Protein AF-A0A7S3HEE4-F1 (afdb_monomer)

Sequence (112 aa):
VDWASTVLFDRKSASVISIGFSGTQSLVVEQFDSTSLKLRWRYRLPLSVAWLLHTPRVSDGYLIFVGSEQPFVGTIFVVDLKTTELFEQDPPTVSGNHRPPRRRRLPRAMFV

Radius of gyration: 14.33 Å; Cα contacts (8 Å, |Δi|>4): 241; chains: 1; bounding box: 28×29×47 Å

pLDDT: mean 87.9, std 10.32, range [53.66, 97.38]

Mean predicted aligned error: 5.3 Å

Structure (mmCIF, N/CA/C/O backbone):
data_AF-A0A7S3HEE4-F1
#
_entry.id   AF-A0A7S3HEE4-F1
#
loop_
_atom_site.group_PDB
_atom_site.id
_atom_site.type_symbol
_atom_site.label_atom_id
_atom_site.label_alt_id
_atom_site.label_comp_id
_atom_site.label_asym_id
_atom_site.label_entity_id
_atom_site.label_seq_id
_atom_site.pdbx_PDB_ins_code
_atom_site.Cartn_x
_atom_site.Cartn_y
_atom_site.Cartn_z
_atom_site.occupancy
_atom_site.B_iso_or_equiv
_atom_site.auth_seq_id
_atom_site.auth_comp_id
_atom_site.auth_asym_id
_atom_site.auth_atom_id
_atom_site.pdbx_PDB_model_num
ATOM 1 N N . VAL A 1 1 ? 4.649 11.171 8.702 1.00 61.09 1 VAL A N 1
ATOM 2 C CA . VAL A 1 1 ? 4.510 11.915 7.430 1.00 61.09 1 VAL A CA 1
ATOM 3 C C . VAL A 1 1 ? 4.696 13.387 7.756 1.00 61.09 1 VAL A C 1
ATOM 5 O O . VAL A 1 1 ? 4.151 13.802 8.772 1.00 61.09 1 VAL A O 1
ATOM 8 N N . ASP A 1 2 ? 5.458 14.148 6.967 1.00 69.81 2 ASP A N 1
ATOM 9 C CA . ASP A 1 2 ? 5.680 15.574 7.276 1.00 69.81 2 ASP A CA 1
ATOM 10 C C . ASP A 1 2 ? 4.483 16.428 6.826 1.00 69.81 2 ASP A C 1
ATOM 12 O O . ASP A 1 2 ? 4.120 17.400 7.480 1.00 69.81 2 ASP A O 1
ATOM 16 N N . TRP A 1 3 ? 3.806 16.003 5.754 1.00 71.44 3 TRP A N 1
ATOM 17 C CA . TRP A 1 3 ? 2.520 16.530 5.298 1.00 71.44 3 TRP A CA 1
ATOM 18 C C . TRP A 1 3 ? 1.750 15.445 4.526 1.00 71.44 3 TRP A C 1
ATOM 20 O O . TRP A 1 3 ? 2.322 14.739 3.691 1.00 71.44 3 TRP A O 1
ATOM 30 N N . ALA A 1 4 ? 0.464 15.261 4.840 1.00 77.81 4 ALA A N 1
ATOM 31 C CA . ALA A 1 4 ? -0.383 14.282 4.158 1.00 77.81 4 ALA A CA 1
ATOM 32 C C . ALA A 1 4 ? -0.928 14.879 2.857 1.00 77.81 4 ALA A C 1
ATOM 34 O O . ALA A 1 4 ? -1.483 15.976 2.858 1.00 77.81 4 ALA A O 1
ATOM 35 N N . SER A 1 5 ? -0.787 14.148 1.755 1.00 86.69 5 SER A N 1
ATOM 36 C CA . SER A 1 5 ? -1.330 14.537 0.450 1.00 86.69 5 SER A CA 1
ATOM 37 C C . SER A 1 5 ? -2.719 13.946 0.222 1.00 86.69 5 SER A C 1
ATOM 39 O O . SER A 1 5 ? -3.554 14.563 -0.431 1.00 86.69 5 SER A O 1
ATOM 41 N N . THR A 1 6 ? -2.984 12.753 0.758 1.00 92.06 6 THR A N 1
ATOM 42 C CA . THR A 1 6 ? -4.309 12.132 0.716 1.00 92.06 6 THR A CA 1
ATOM 43 C C . THR A 1 6 ? -4.548 11.256 1.941 1.00 92.06 6 THR A C 1
ATOM 45 O O . THR A 1 6 ? -3.616 10.691 2.516 1.00 9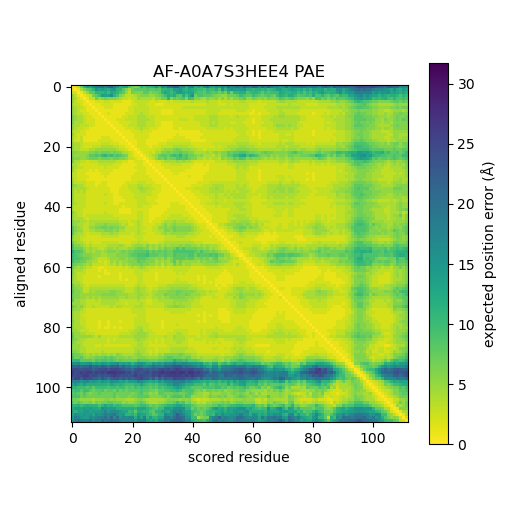2.06 6 THR A O 1
ATOM 48 N N . VAL A 1 7 ? -5.811 11.157 2.346 1.00 94.44 7 VAL A N 1
ATOM 49 C CA . VAL A 1 7 ? -6.269 10.313 3.449 1.00 94.44 7 VAL A CA 1
ATOM 50 C C . VAL A 1 7 ? -7.475 9.523 2.966 1.00 94.44 7 VAL A C 1
ATOM 52 O O . VAL A 1 7 ? -8.405 10.092 2.398 1.00 94.44 7 VAL A O 1
ATOM 55 N N . LEU A 1 8 ? -7.471 8.212 3.194 1.00 94.38 8 LEU A N 1
ATOM 56 C CA . LEU A 1 8 ? -8.571 7.328 2.818 1.00 94.38 8 LEU A CA 1
ATOM 57 C C . LEU A 1 8 ? -8.910 6.352 3.940 1.00 94.38 8 LEU A C 1
ATOM 59 O O . LEU A 1 8 ? -8.085 6.051 4.801 1.00 94.38 8 LEU A O 1
ATOM 63 N N . PHE A 1 9 ? -10.140 5.850 3.927 1.00 94.88 9 PHE A N 1
ATOM 64 C CA . PHE A 1 9 ? -10.581 4.803 4.839 1.00 94.88 9 PHE A CA 1
ATOM 65 C C . PHE A 1 9 ? 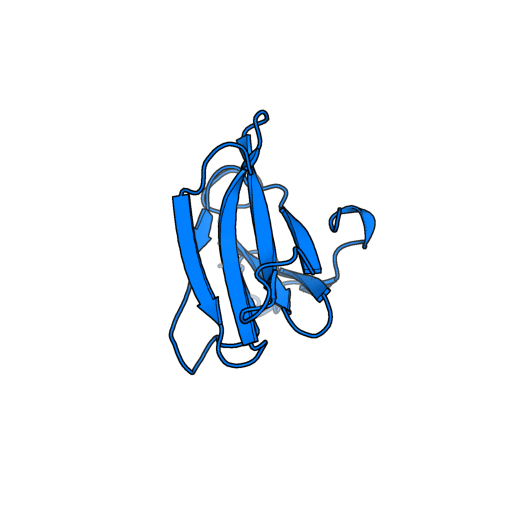-10.660 3.471 4.095 1.00 94.88 9 PHE A C 1
ATOM 67 O O . PHE A 1 9 ? -11.445 3.333 3.155 1.00 94.88 9 PHE A O 1
ATOM 74 N N . ASP A 1 10 ? -9.878 2.488 4.541 1.00 94.81 10 ASP A N 1
ATOM 75 C CA . ASP A 1 10 ? -9.928 1.124 4.026 1.00 94.81 10 ASP A CA 1
ATOM 76 C C . ASP A 1 10 ? -10.836 0.252 4.899 1.00 94.81 10 ASP A C 1
ATOM 78 O O . ASP A 1 10 ? -10.563 -0.007 6.077 1.00 94.81 10 ASP A O 1
ATOM 82 N N . ARG A 1 11 ? -11.934 -0.225 4.307 1.00 92.94 11 ARG A N 1
ATOM 83 C CA . ARG A 1 11 ? -12.942 -1.022 5.017 1.00 92.94 11 ARG A CA 1
ATOM 84 C C . ARG A 1 11 ? -12.448 -2.421 5.356 1.00 92.94 11 ARG A C 1
ATOM 86 O O . ARG A 1 11 ? -12.823 -2.964 6.391 1.00 92.94 11 ARG A O 1
ATOM 93 N N . LYS A 1 12 ? -11.633 -3.027 4.491 1.00 93.69 12 LYS A N 1
ATOM 94 C CA . LYS A 1 12 ? -11.255 -4.440 4.607 1.00 93.69 12 LYS A CA 1
ATOM 95 C C . LYS A 1 12 ? -10.156 -4.650 5.646 1.00 93.69 12 LYS A C 1
ATOM 97 O O . LYS A 1 12 ? -10.124 -5.719 6.258 1.00 93.69 12 LYS A O 1
ATOM 102 N N . SER A 1 13 ? -9.284 -3.665 5.861 1.00 93.56 13 SER A N 1
ATOM 103 C CA . SER A 1 13 ? -8.302 -3.636 6.951 1.00 93.56 13 SER A CA 1
ATOM 104 C C . SER A 1 13 ? -8.789 -2.869 8.190 1.00 93.56 13 SER A C 1
ATOM 106 O O . SER A 1 13 ? -8.081 -2.853 9.202 1.00 93.56 13 SER A O 1
ATOM 108 N N . ALA A 1 14 ? -9.975 -2.243 8.122 1.00 95.25 14 ALA A N 1
ATOM 109 C CA . ALA A 1 14 ? -10.516 -1.341 9.143 1.00 95.25 14 ALA A CA 1
ATOM 110 C C . ALA A 1 14 ? -9.452 -0.320 9.577 1.00 95.25 14 ALA A C 1
ATOM 112 O O . ALA A 1 14 ? -8.979 -0.308 10.717 1.00 95.25 14 ALA A O 1
ATOM 113 N N . SER A 1 15 ? -8.954 0.446 8.606 1.00 96.19 15 SER A N 1
ATOM 114 C CA . SER A 1 15 ? -7.833 1.360 8.817 1.00 96.19 15 SER A CA 1
ATOM 115 C C . SER A 1 15 ? -8.077 2.716 8.178 1.00 96.19 15 SER A C 1
ATOM 117 O O . SER A 1 15 ? -8.640 2.810 7.090 1.00 96.19 15 SER A O 1
ATOM 119 N N . VAL A 1 16 ? -7.599 3.763 8.843 1.00 97.06 16 VAL A N 1
ATOM 120 C CA . VAL A 1 16 ? -7.396 5.069 8.211 1.00 97.06 16 VAL A CA 1
ATOM 121 C C . VAL A 1 16 ? -5.988 5.072 7.637 1.00 97.06 16 VAL A C 1
ATOM 123 O O . VAL A 1 16 ? -5.029 4.753 8.337 1.00 97.06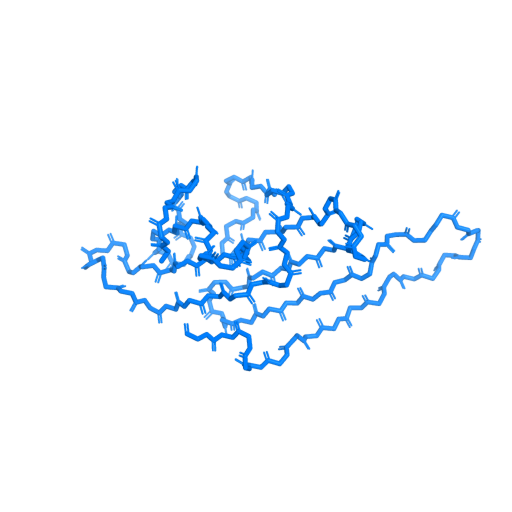 16 VAL A O 1
ATOM 126 N N . ILE A 1 17 ? -5.865 5.391 6.358 1.00 96.31 17 ILE A N 1
ATOM 127 C CA . ILE A 1 17 ? -4.601 5.422 5.635 1.00 96.31 17 ILE A CA 1
ATOM 128 C C . ILE A 1 17 ? -4.267 6.876 5.335 1.00 96.31 17 ILE A C 1
ATOM 130 O O . ILE A 1 17 ? -5.050 7.564 4.686 1.00 96.31 17 ILE A O 1
ATOM 134 N N . SER A 1 18 ? -3.101 7.323 5.784 1.00 96.06 18 SER A N 1
ATOM 135 C CA . SER A 1 18 ? -2.504 8.592 5.377 1.00 96.06 18 SER A CA 1
ATOM 136 C C . SER A 1 18 ? -1.397 8.314 4.373 1.00 96.06 18 SER A C 1
ATOM 138 O O . SER A 1 18 ? -0.561 7.439 4.596 1.00 96.06 18 SER A O 1
ATOM 140 N N . ILE A 1 19 ? -1.392 9.044 3.266 1.00 94.56 19 ILE A N 1
ATOM 141 C CA . ILE A 1 19 ? -0.350 8.970 2.248 1.00 94.56 19 ILE A CA 1
ATOM 142 C C . ILE A 1 19 ? 0.212 10.372 2.083 1.00 94.56 19 ILE A C 1
ATOM 144 O O . ILE A 1 19 ? -0.523 11.339 1.878 1.00 94.56 19 ILE A O 1
ATOM 148 N N . GLY A 1 20 ? 1.527 10.478 2.155 1.00 93.44 20 GLY A N 1
ATOM 149 C CA . GLY A 1 20 ? 2.228 11.729 1.933 1.00 93.44 20 GLY A CA 1
ATOM 150 C C . GLY A 1 20 ? 3.693 11.474 1.653 1.00 93.44 20 GLY A C 1
ATOM 151 O O . GLY A 1 20 ? 4.078 10.380 1.239 1.00 93.44 20 GLY A O 1
ATOM 152 N N . PHE A 1 21 ? 4.510 12.483 1.916 1.00 89.62 21 PHE A N 1
ATOM 153 C CA . PHE A 1 21 ? 5.937 12.432 1.636 1.00 89.62 21 PHE A CA 1
ATOM 154 C C . PHE A 1 21 ? 6.751 12.649 2.912 1.00 89.62 21 PHE A C 1
ATOM 156 O O . PHE A 1 21 ? 6.320 13.322 3.855 1.00 89.62 21 PHE A O 1
ATOM 163 N N . SER A 1 22 ? 7.923 12.026 2.961 1.00 87.56 22 SER A N 1
ATOM 164 C CA . SER A 1 22 ? 8.962 12.350 3.936 1.00 87.56 22 SER A CA 1
ATOM 165 C C . SER A 1 22 ? 9.705 13.627 3.533 1.00 87.56 22 SER A C 1
ATOM 167 O O . SER A 1 22 ? 9.632 14.063 2.383 1.00 87.56 22 SER A O 1
ATOM 169 N N . GLY A 1 23 ? 10.495 14.187 4.448 1.00 82.25 23 GLY A N 1
ATOM 170 C CA . GLY A 1 23 ? 11.365 15.333 4.173 1.00 82.25 23 GLY A CA 1
ATOM 171 C C . GLY A 1 23 ? 12.423 15.079 3.096 1.00 82.25 23 GLY A C 1
ATOM 172 O O . GLY A 1 23 ? 12.915 16.024 2.490 1.00 82.25 23 GLY A O 1
ATOM 173 N N . THR A 1 24 ? 12.730 13.813 2.793 1.00 82.94 24 THR A N 1
ATOM 174 C CA . THR A 1 24 ? 13.582 13.412 1.660 1.00 82.94 24 THR A CA 1
ATOM 175 C C . THR A 1 24 ? 12.767 13.059 0.410 1.00 82.94 24 THR A C 1
ATOM 177 O O . THR A 1 24 ? 13.249 12.319 -0.441 1.00 82.94 24 THR A O 1
ATOM 180 N N . GLN A 1 25 ? 11.517 13.524 0.326 1.00 84.44 25 GLN A N 1
ATOM 181 C CA . GLN A 1 25 ? 10.593 13.338 -0.800 1.00 84.44 25 GLN A CA 1
ATOM 182 C C . GLN A 1 25 ? 10.267 11.881 -1.158 1.00 84.44 25 GLN A C 1
ATOM 184 O O . GLN A 1 25 ? 9.785 11.611 -2.250 1.00 84.44 25 GLN A O 1
ATOM 189 N N . SER A 1 26 ? 10.462 10.929 -0.245 1.00 88.50 26 SER A N 1
ATOM 190 C CA . SER A 1 26 ? 9.982 9.559 -0.456 1.00 88.50 26 SER A CA 1
ATOM 191 C C . SER A 1 26 ? 8.527 9.416 -0.026 1.00 88.50 26 SER A C 1
ATOM 193 O O . SER A 1 26 ? 8.114 9.983 0.987 1.00 88.50 26 SER A O 1
ATOM 195 N N . LEU A 1 27 ? 7.749 8.645 -0.780 1.00 91.44 27 LEU A N 1
ATOM 196 C CA . LEU A 1 27 ? 6.351 8.371 -0.497 1.00 91.44 27 LEU A CA 1
ATOM 197 C C . LEU A 1 27 ? 6.249 7.491 0.749 1.00 91.44 27 LEU A C 1
ATOM 199 O O . LEU A 1 27 ? 6.842 6.411 0.845 1.00 91.44 27 LEU A O 1
ATOM 203 N N . VAL A 1 28 ? 5.481 7.976 1.718 1.00 92.88 28 VAL A N 1
ATOM 204 C CA . VAL A 1 28 ? 5.239 7.315 2.993 1.00 92.88 28 VAL A CA 1
ATOM 205 C C . VAL A 1 28 ? 3.749 7.079 3.145 1.00 92.88 28 VAL A C 1
ATOM 207 O O . VAL A 1 28 ? 2.940 7.997 3.019 1.00 92.88 28 VAL A O 1
ATOM 210 N N . VAL A 1 29 ? 3.403 5.839 3.466 1.00 94.12 29 VAL A N 1
ATOM 211 C CA . VAL A 1 29 ? 2.048 5.440 3.832 1.00 94.12 29 VAL A CA 1
ATOM 212 C C . VAL A 1 29 ? 2.032 5.121 5.316 1.00 94.12 29 VAL A C 1
ATOM 214 O O . VAL A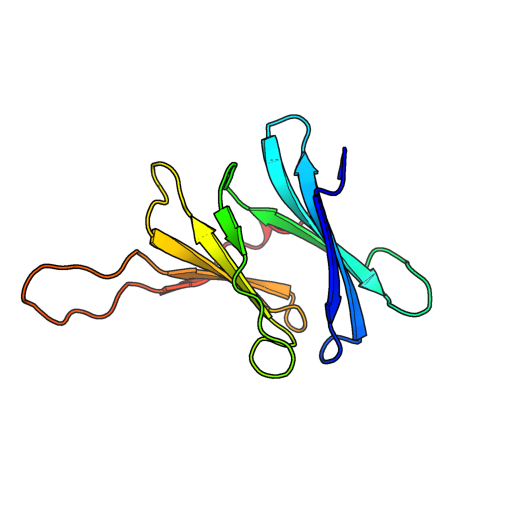 1 29 ? 2.838 4.325 5.788 1.00 94.12 29 VAL A O 1
ATOM 217 N N . GLU A 1 30 ? 1.102 5.707 6.054 1.00 95.25 30 GLU A N 1
ATOM 218 C CA . GLU A 1 30 ? 0.851 5.402 7.458 1.00 95.25 30 GLU A CA 1
ATOM 219 C C . GLU A 1 30 ? -0.540 4.789 7.598 1.00 95.25 30 GLU A C 1
ATOM 221 O O . GLU A 1 30 ? -1.539 5.355 7.156 1.00 95.25 30 GLU A O 1
ATOM 226 N N . GLN A 1 31 ? -0.594 3.609 8.204 1.00 95.88 31 GLN A N 1
ATOM 227 C CA . GLN A 1 31 ? -1.816 2.873 8.475 1.00 95.88 31 GLN A CA 1
ATOM 228 C C . GLN A 1 31 ? -2.159 3.005 9.952 1.00 95.88 31 GLN A C 1
ATOM 230 O O . GLN A 1 31 ? -1.410 2.549 10.818 1.00 95.88 31 GLN A O 1
ATOM 235 N N . PHE A 1 32 ? -3.324 3.568 10.232 1.00 97.25 32 PHE A N 1
ATOM 236 C CA . PHE A 1 32 ? -3.849 3.760 11.572 1.00 97.25 32 PHE A CA 1
ATOM 237 C C . PHE A 1 32 ? -5.036 2.835 11.818 1.00 97.25 32 PHE A C 1
ATOM 239 O O . PHE A 1 32 ? -5.837 2.564 10.923 1.00 97.25 32 PHE A O 1
ATOM 246 N N . ASP A 1 33 ? -5.162 2.362 13.051 1.00 96.75 33 ASP A N 1
ATOM 247 C CA . ASP A 1 33 ? -6.383 1.731 13.536 1.00 96.75 33 ASP A CA 1
ATOM 248 C C . ASP A 1 33 ? -7.562 2.708 13.412 1.00 96.75 33 ASP A C 1
ATOM 250 O O . ASP A 1 33 ? -7.468 3.843 13.871 1.00 96.75 33 ASP A O 1
ATOM 254 N N . SER A 1 34 ? -8.671 2.302 12.791 1.00 96.88 34 SER A N 1
ATOM 255 C CA . SER A 1 34 ? -9.759 3.241 12.487 1.00 96.88 34 SER A CA 1
ATOM 256 C C . SER A 1 34 ? -10.530 3.751 13.704 1.00 96.88 34 SER A C 1
ATOM 258 O O . SER A 1 34 ? -11.247 4.739 13.584 1.00 96.88 34 SER A O 1
ATOM 260 N N . THR A 1 35 ? -10.417 3.079 14.850 1.00 97.00 35 THR A N 1
ATOM 261 C CA . THR A 1 35 ? -11.169 3.418 16.066 1.00 97.00 35 THR A CA 1
ATOM 262 C C . THR A 1 35 ? -10.315 4.229 17.034 1.00 97.00 35 THR A C 1
ATOM 264 O O . THR A 1 35 ? -10.750 5.248 17.558 1.00 97.00 35 THR A O 1
ATOM 267 N N . SER A 1 36 ? -9.086 3.780 17.276 1.00 97.12 36 SER A N 1
ATOM 268 C CA . SER A 1 36 ? -8.145 4.392 18.219 1.00 97.12 36 SER A CA 1
ATOM 269 C C . SER A 1 36 ? -7.190 5.393 17.575 1.00 97.12 36 SER A C 1
ATOM 271 O O . SER A 1 36 ? -6.488 6.095 18.298 1.00 97.12 36 SER A O 1
ATOM 273 N N . LEU A 1 37 ? -7.117 5.426 16.239 1.00 96.25 37 LEU A N 1
ATOM 274 C CA . LEU A 1 37 ? -6.170 6.228 15.455 1.00 96.25 37 LEU A CA 1
ATOM 275 C C . LEU A 1 37 ? -4.700 5.995 15.836 1.00 96.25 37 LEU A C 1
ATOM 277 O O . LEU A 1 37 ? -3.829 6.800 15.512 1.00 96.25 37 LEU A O 1
ATOM 281 N N . LYS A 1 38 ? -4.391 4.875 16.501 1.00 97.38 38 LYS A N 1
ATOM 282 C CA . LYS A 1 38 ? -3.012 4.474 16.779 1.00 97.38 38 LYS A CA 1
ATOM 283 C C . LYS A 1 38 ? -2.357 3.971 15.500 1.00 97.38 38 LYS A C 1
ATOM 285 O O . LYS A 1 38 ? -2.958 3.198 14.751 1.00 97.38 38 LYS A O 1
ATOM 290 N N . LEU A 1 39 ? -1.113 4.389 15.274 1.00 95.56 39 LEU A N 1
ATOM 291 C CA . LEU A 1 39 ? -0.304 3.903 14.161 1.00 95.56 39 LEU A CA 1
ATOM 292 C C . LEU A 1 39 ? -0.101 2.390 14.308 1.00 95.56 39 LEU A C 1
ATOM 294 O O . LEU A 1 39 ? 0.376 1.925 15.341 1.00 95.56 39 LEU A O 1
ATOM 298 N N . ARG A 1 40 ? -0.471 1.635 13.274 1.00 94.00 40 ARG A N 1
ATOM 299 C CA . ARG A 1 40 ? -0.231 0.192 13.172 1.00 94.00 40 ARG A CA 1
ATOM 300 C C . ARG A 1 40 ? 1.043 -0.085 12.388 1.00 94.00 40 ARG A C 1
ATOM 302 O O . ARG A 1 40 ? 1.887 -0.841 12.850 1.00 94.00 40 ARG A O 1
ATOM 309 N N . TRP A 1 41 ? 1.159 0.532 11.213 1.00 93.31 41 TRP A N 1
ATOM 310 C CA . TRP A 1 41 ? 2.260 0.308 10.281 1.00 93.31 41 TRP A CA 1
ATOM 311 C C . TRP A 1 41 ? 2.600 1.568 9.512 1.00 93.31 41 TRP A C 1
ATOM 313 O O . TRP A 1 41 ? 1.735 2.407 9.249 1.00 93.31 41 TRP A O 1
ATOM 323 N N . ARG A 1 42 ? 3.859 1.659 9.097 1.00 92.81 42 ARG A N 1
ATOM 324 C CA . ARG A 1 42 ? 4.317 2.665 8.156 1.00 92.81 42 ARG A CA 1
ATOM 325 C C . ARG A 1 42 ? 5.152 1.997 7.062 1.00 92.81 42 ARG A C 1
ATOM 327 O O . ARG A 1 42 ? 6.026 1.170 7.314 1.00 92.81 42 ARG A O 1
ATOM 334 N N . TYR A 1 43 ? 4.838 2.360 5.826 1.00 91.50 43 TYR A N 1
ATOM 335 C CA . TYR A 1 43 ? 5.435 1.836 4.606 1.00 91.50 43 TYR A CA 1
ATOM 336 C C . TYR A 1 43 ? 6.212 2.963 3.938 1.00 91.50 43 TYR A C 1
ATOM 338 O O . TYR A 1 43 ? 5.664 4.045 3.722 1.00 91.50 43 TYR A O 1
ATOM 346 N N . ARG A 1 44 ? 7.480 2.722 3.606 1.00 90.19 44 ARG A N 1
ATOM 347 C CA . ARG A 1 44 ? 8.304 3.663 2.844 1.00 90.19 44 ARG A CA 1
ATOM 348 C C . ARG A 1 44 ? 8.535 3.084 1.462 1.00 90.19 44 ARG A C 1
ATOM 350 O O . ARG A 1 44 ? 9.144 2.026 1.331 1.00 90.19 44 ARG A O 1
ATOM 357 N N . LEU A 1 45 ? 8.035 3.768 0.441 1.00 89.62 45 LEU A N 1
ATOM 358 C CA . LEU A 1 45 ? 8.223 3.359 -0.942 1.00 89.62 45 LEU A CA 1
ATOM 359 C C . LEU A 1 45 ? 9.400 4.134 -1.550 1.00 89.62 45 LEU A C 1
ATOM 361 O O . LEU A 1 45 ? 9.591 5.308 -1.222 1.00 89.62 45 LEU A O 1
ATOM 365 N N . PRO A 1 46 ? 10.178 3.522 -2.460 1.00 88.00 46 PRO A N 1
ATOM 366 C CA . PRO A 1 46 ? 11.266 4.194 -3.171 1.00 88.00 46 PRO A CA 1
ATOM 367 C C . PRO A 1 46 ? 10.730 5.090 -4.307 1.00 88.00 46 PRO A C 1
ATOM 369 O O . PRO A 1 46 ? 11.296 5.124 -5.390 1.00 88.00 46 PRO A O 1
ATOM 372 N N . LEU A 1 47 ? 9.604 5.768 -4.086 1.00 88.88 47 LEU A N 1
ATOM 373 C CA . LEU A 1 47 ? 8.904 6.599 -5.066 1.00 88.88 47 LEU A CA 1
ATOM 374 C C . LEU A 1 47 ? 8.854 8.029 -4.545 1.00 88.88 47 LEU A C 1
ATOM 376 O O . LEU A 1 47 ? 8.545 8.216 -3.372 1.00 88.88 47 LEU A O 1
ATOM 380 N N . SER A 1 48 ? 9.091 9.021 -5.396 1.00 88.75 48 SER A N 1
ATOM 381 C CA . SER A 1 48 ? 8.807 10.429 -5.096 1.00 88.75 48 SER A CA 1
ATOM 382 C C . SER A 1 48 ? 7.610 10.965 -5.882 1.00 88.75 48 SER A C 1
ATOM 384 O O . SER A 1 48 ? 6.951 11.902 -5.439 1.00 88.75 48 SER A O 1
ATOM 386 N N . VAL A 1 49 ? 7.235 10.303 -6.983 1.00 88.88 49 VAL A N 1
ATOM 387 C CA . VAL A 1 49 ? 5.993 10.571 -7.721 1.00 88.88 49 VAL A CA 1
ATOM 388 C C . VAL A 1 49 ? 5.336 9.261 -8.165 1.00 88.88 49 VAL A C 1
ATOM 390 O O . VAL A 1 49 ? 5.987 8.367 -8.713 1.00 88.88 49 VAL A O 1
ATOM 393 N N . ALA A 1 50 ? 4.029 9.135 -7.924 1.00 92.88 50 ALA A N 1
ATOM 394 C CA . ALA A 1 50 ? 3.255 7.966 -8.323 1.00 92.88 50 ALA A CA 1
ATOM 395 C C . ALA A 1 50 ? 1.770 8.288 -8.513 1.00 92.88 50 ALA A C 1
ATOM 397 O O . ALA A 1 50 ? 1.217 9.181 -7.870 1.00 92.88 50 ALA A O 1
ATOM 398 N N . TRP A 1 51 ? 1.107 7.479 -9.334 1.00 94.25 51 TRP A N 1
ATOM 399 C CA . TRP A 1 51 ? -0.349 7.414 -9.390 1.00 94.25 51 TRP A CA 1
ATOM 400 C C . TRP A 1 51 ? -0.856 6.396 -8.373 1.00 94.25 51 TRP A C 1
ATOM 402 O O . TRP A 1 51 ? -0.454 5.234 -8.412 1.00 94.25 51 TRP A O 1
ATOM 412 N N . LEU A 1 52 ? -1.759 6.811 -7.484 1.00 94.69 52 LEU A N 1
ATOM 413 C CA . LEU A 1 52 ? -2.503 5.890 -6.626 1.00 94.69 52 LEU A CA 1
ATOM 414 C C . LEU A 1 52 ? -3.740 5.389 -7.376 1.00 94.69 52 LEU A C 1
ATOM 416 O O . LEU A 1 52 ? -4.643 6.166 -7.685 1.00 94.69 52 LEU A O 1
ATOM 420 N N . LEU A 1 53 ? -3.804 4.085 -7.625 1.00 93.50 53 LEU A N 1
ATOM 421 C CA . LEU A 1 53 ? -4.989 3.428 -8.160 1.00 93.50 53 LEU A CA 1
ATOM 422 C C . LEU A 1 53 ? -5.834 2.919 -6.996 1.00 93.50 53 LEU A C 1
ATOM 424 O O . LEU A 1 53 ? -5.497 1.931 -6.344 1.00 93.50 53 LEU A O 1
ATOM 428 N N . HIS A 1 54 ? -6.938 3.610 -6.732 1.00 90.38 54 HIS A N 1
ATOM 429 C CA . HIS A 1 54 ? -7.869 3.252 -5.671 1.00 90.38 54 HIS A CA 1
ATOM 430 C C . HIS A 1 54 ? -9.290 3.160 -6.224 1.00 90.38 54 HIS A C 1
ATOM 432 O O . HIS A 1 54 ? -9.799 4.092 -6.844 1.00 90.38 54 HIS A O 1
ATOM 438 N N . THR A 1 55 ? -9.943 2.023 -6.004 1.00 87.56 55 THR A N 1
ATOM 439 C CA . THR A 1 55 ? -11.348 1.810 -6.357 1.00 87.56 55 THR A CA 1
ATOM 440 C C . THR A 1 55 ? -12.035 1.117 -5.186 1.00 87.56 55 THR A C 1
ATOM 442 O O . THR A 1 55 ? -11.778 -0.071 -4.956 1.00 87.56 55 THR A O 1
ATOM 445 N N . PRO A 1 56 ? -12.910 1.826 -4.446 1.00 81.00 56 PRO A N 1
ATOM 446 C CA . PRO A 1 56 ? -13.597 1.261 -3.292 1.00 81.00 56 PRO A CA 1
ATOM 447 C C . PRO A 1 56 ? -14.261 -0.078 -3.624 1.00 81.00 56 PRO A C 1
ATOM 449 O O . PRO A 1 56 ? -14.850 -0.233 -4.695 1.00 81.00 56 PRO A O 1
ATOM 452 N N . ARG A 1 57 ? -14.198 -1.036 -2.693 1.00 82.25 57 ARG A N 1
ATOM 453 C CA . ARG A 1 57 ? -14.683 -2.431 -2.814 1.00 82.25 57 ARG A CA 1
ATOM 454 C C . ARG A 1 57 ? -13.852 -3.351 -3.711 1.00 82.25 57 ARG A C 1
ATOM 456 O O . ARG A 1 57 ? -13.882 -4.557 -3.486 1.00 82.25 57 ARG A O 1
ATOM 463 N N . VAL A 1 58 ? -13.134 -2.824 -4.704 1.00 86.81 58 VAL A N 1
ATOM 464 C CA . VAL A 1 58 ? -12.298 -3.631 -5.612 1.00 86.81 58 VAL A CA 1
ATOM 465 C C . VAL A 1 58 ? -10.880 -3.745 -5.068 1.00 86.81 58 VAL A C 1
ATOM 467 O O . VAL A 1 58 ? -10.346 -4.846 -4.963 1.00 86.81 58 VAL A O 1
ATOM 470 N N . SER A 1 59 ? -10.287 -2.614 -4.687 1.00 88.50 59 SER A N 1
ATOM 471 C CA . SER A 1 59 ? -8.925 -2.559 -4.156 1.00 88.50 59 SER A CA 1
ATOM 472 C C . SER A 1 59 ? -8.868 -2.580 -2.628 1.00 88.50 59 SER A C 1
ATOM 474 O O . SER A 1 59 ? -7.776 -2.468 -2.091 1.00 88.50 59 SER A O 1
ATOM 476 N N . ASP A 1 60 ? -9.993 -2.704 -1.909 1.00 90.50 60 ASP A N 1
ATOM 477 C CA . ASP A 1 60 ? -9.970 -2.692 -0.440 1.00 90.50 60 ASP A CA 1
ATOM 478 C C . ASP A 1 60 ? -9.023 -3.781 0.108 1.00 90.50 60 ASP A C 1
ATOM 480 O O . ASP A 1 60 ? -9.000 -4.933 -0.351 1.00 90.50 60 ASP A O 1
ATOM 484 N N . GLY A 1 61 ? -8.256 -3.415 1.131 1.00 93.94 61 GLY A N 1
ATOM 485 C CA . GLY A 1 61 ? -7.157 -4.182 1.710 1.00 93.94 61 GLY A CA 1
ATOM 486 C C . GLY A 1 61 ? -5.834 -4.047 0.961 1.00 93.94 61 GLY A C 1
ATOM 487 O O . GLY A 1 61 ? -4.838 -4.583 1.440 1.00 93.94 61 GLY A O 1
ATOM 488 N N . TYR A 1 62 ? -5.808 -3.333 -0.165 1.00 95.31 62 TYR A N 1
ATOM 489 C CA . TYR A 1 62 ? -4.614 -3.103 -0.966 1.00 95.31 62 TYR A CA 1
ATOM 490 C C . TYR A 1 62 ? -4.450 -1.625 -1.326 1.00 95.31 62 TYR A C 1
ATOM 492 O O . TYR A 1 62 ? -5.414 -0.917 -1.616 1.00 95.31 62 TYR A O 1
ATOM 500 N N . LEU A 1 63 ? -3.203 -1.166 -1.387 1.00 95.19 63 LEU A N 1
ATOM 501 C CA . LEU A 1 63 ? -2.847 0.092 -2.046 1.00 95.19 63 LEU A CA 1
ATOM 502 C C . LEU A 1 63 ? -2.009 -0.229 -3.270 1.00 95.19 63 LEU A C 1
ATOM 504 O O . LEU A 1 63 ? -1.038 -0.973 -3.158 1.00 95.19 63 LEU A O 1
ATOM 508 N N . ILE A 1 64 ? -2.380 0.326 -4.421 1.00 95.56 64 ILE A N 1
ATOM 509 C CA . ILE A 1 64 ? -1.719 0.062 -5.698 1.00 95.56 64 ILE A CA 1
ATOM 510 C C . ILE A 1 64 ? -1.150 1.380 -6.212 1.00 95.56 64 ILE A C 1
ATOM 512 O O . ILE A 1 64 ? -1.898 2.295 -6.548 1.00 95.56 64 ILE A O 1
ATOM 516 N N . PHE A 1 65 ? 0.172 1.472 -6.283 1.00 95.19 65 PHE A N 1
ATOM 517 C CA . PHE A 1 65 ? 0.890 2.628 -6.804 1.00 95.19 65 PHE A CA 1
ATOM 518 C C . PHE A 1 65 ? 1.523 2.285 -8.148 1.00 95.19 65 PHE A C 1
ATOM 520 O O . PHE A 1 65 ? 2.121 1.221 -8.294 1.00 95.19 65 PHE A O 1
ATOM 527 N N . VAL A 1 66 ? 1.432 3.197 -9.111 1.00 95.56 66 VAL A N 1
ATOM 528 C CA . VAL A 1 66 ? 2.152 3.109 -10.387 1.00 95.56 66 VAL A CA 1
ATOM 529 C C . VAL A 1 66 ? 3.189 4.218 -10.427 1.00 95.56 66 VAL A C 1
ATOM 531 O O . VAL A 1 66 ? 2.833 5.396 -10.350 1.00 95.56 66 VAL A O 1
ATOM 534 N N . GLY A 1 67 ? 4.464 3.850 -10.537 1.00 94.06 67 GLY A N 1
ATOM 535 C CA . GLY A 1 67 ? 5.552 4.818 -10.625 1.00 94.06 67 GLY A CA 1
ATOM 536 C C . GLY A 1 67 ? 5.447 5.6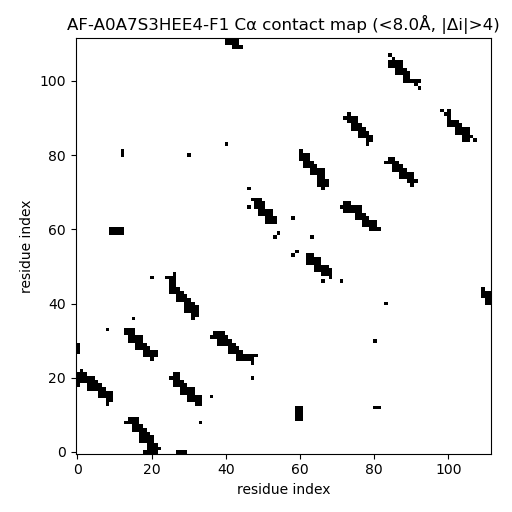62 -11.896 1.00 94.06 67 GLY A C 1
ATOM 537 O O . GLY A 1 67 ? 5.148 5.154 -12.980 1.00 94.06 67 GLY A O 1
ATOM 538 N N . SER A 1 68 ? 5.676 6.967 -11.759 1.00 93.00 68 SER A N 1
ATOM 539 C CA . SER A 1 68 ? 5.566 7.942 -12.855 1.00 93.00 68 SER A CA 1
ATOM 540 C C . SER A 1 68 ? 6.886 8.644 -13.177 1.00 93.00 68 SER A C 1
ATOM 542 O O . SER A 1 68 ? 6.900 9.614 -13.927 1.00 93.00 68 SER A O 1
ATOM 544 N N . GLU A 1 69 ? 7.994 8.160 -12.621 1.00 92.19 69 GLU A N 1
ATOM 545 C CA . GLU A 1 69 ? 9.332 8.722 -12.798 1.00 92.19 69 GLU A CA 1
ATOM 546 C C . GLU A 1 69 ? 10.390 7.624 -12.922 1.00 92.19 69 GLU A C 1
ATOM 548 O O . GLU A 1 69 ? 10.167 6.486 -12.506 1.00 92.19 69 GLU A O 1
ATOM 553 N N . GLN A 1 70 ? 11.548 7.946 -13.503 1.00 90.62 70 GLN A N 1
ATOM 554 C CA . GLN A 1 70 ? 12.658 6.994 -13.591 1.00 90.62 70 GLN A CA 1
ATOM 555 C C . GLN A 1 70 ? 13.247 6.714 -12.195 1.00 90.62 70 GLN A C 1
ATOM 557 O O . GLN A 1 70 ? 13.364 7.643 -11.401 1.00 90.62 70 GLN A O 1
ATOM 562 N N . PRO A 1 71 ? 13.656 5.467 -11.886 1.00 90.81 71 PRO A N 1
ATOM 563 C CA . PRO A 1 71 ? 13.679 4.281 -12.753 1.00 90.81 71 PRO A CA 1
ATOM 564 C C . PRO A 1 71 ? 12.373 3.457 -12.742 1.00 90.81 71 PRO A C 1
ATOM 566 O O . PRO A 1 71 ? 12.344 2.358 -13.287 1.00 90.81 71 PRO A O 1
ATOM 569 N N . PHE A 1 72 ? 11.299 3.956 -12.127 1.00 92.19 72 PHE A N 1
ATOM 570 C CA . PHE A 1 72 ? 10.080 3.202 -11.814 1.00 92.19 72 PHE A CA 1
ATOM 571 C C . PHE A 1 72 ? 8.892 3.483 -12.743 1.00 92.19 72 PHE A C 1
ATOM 573 O O . PHE A 1 72 ? 7.756 3.169 -12.388 1.00 92.19 72 PHE A O 1
ATOM 580 N N . VAL A 1 73 ? 9.111 4.073 -13.922 1.00 92.88 73 VAL A N 1
ATOM 581 C CA . VAL A 1 73 ? 8.024 4.393 -14.860 1.00 92.88 73 VAL A CA 1
ATOM 582 C C . VAL A 1 73 ? 7.258 3.118 -15.221 1.00 92.88 73 VAL A C 1
ATOM 584 O O . VAL A 1 73 ? 7.802 2.203 -15.836 1.00 92.88 73 VAL A O 1
ATOM 587 N N . GLY A 1 74 ? 5.982 3.065 -14.833 1.00 91.94 74 GLY A N 1
ATOM 588 C CA . GLY A 1 74 ? 5.098 1.922 -15.063 1.00 91.94 74 GLY A CA 1
ATOM 589 C C . GLY A 1 74 ? 5.305 0.734 -14.115 1.00 91.94 74 GLY A C 1
ATOM 590 O O . GLY A 1 74 ? 4.526 -0.217 -14.184 1.00 91.94 74 GLY A O 1
ATOM 591 N N . THR A 1 75 ? 6.302 0.771 -13.224 1.00 93.50 75 THR A N 1
ATOM 592 C CA . THR A 1 75 ? 6.466 -0.223 -12.155 1.00 93.50 75 THR A CA 1
ATOM 593 C C . THR A 1 75 ? 5.293 -0.114 -11.185 1.00 93.50 75 THR A C 1
ATOM 595 O O . THR A 1 75 ? 4.922 0.983 -10.762 1.00 93.50 75 THR A O 1
ATOM 598 N N . ILE A 1 76 ? 4.712 -1.255 -10.820 1.00 94.81 76 ILE A N 1
ATOM 599 C CA . ILE A 1 76 ? 3.564 -1.324 -9.915 1.00 94.81 76 ILE A CA 1
ATOM 600 C C . ILE A 1 76 ? 4.042 -1.758 -8.535 1.00 94.81 76 ILE A C 1
ATOM 602 O O . ILE A 1 76 ? 4.651 -2.817 -8.393 1.00 94.81 76 ILE A O 1
ATOM 606 N N . PHE A 1 77 ? 3.705 -0.979 -7.514 1.00 94.38 77 PHE A N 1
ATOM 607 C CA . PHE A 1 77 ? 3.923 -1.318 -6.114 1.00 94.38 77 PHE A CA 1
ATOM 608 C C . PHE A 1 77 ? 2.585 -1.601 -5.444 1.00 94.38 77 PHE A C 1
ATOM 610 O O . PHE A 1 77 ? 1.646 -0.818 -5.574 1.00 94.38 77 PHE A O 1
ATOM 617 N N . VAL A 1 78 ? 2.493 -2.713 -4.718 1.00 94.88 78 VAL A N 1
ATOM 618 C CA . VAL A 1 78 ? 1.272 -3.117 -4.014 1.00 94.88 78 VAL A CA 1
ATOM 619 C C . VAL A 1 78 ? 1.563 -3.298 -2.537 1.00 94.88 78 VAL A C 1
ATOM 621 O O . VAL A 1 78 ? 2.397 -4.124 -2.178 1.00 94.88 78 VAL A O 1
ATOM 624 N N . VAL A 1 79 ? 0.855 -2.559 -1.687 1.00 94.00 79 VAL A N 1
ATOM 625 C CA . VAL A 1 79 ? 0.849 -2.762 -0.233 1.00 94.00 79 VAL A CA 1
ATOM 626 C C . VAL A 1 79 ? -0.366 -3.610 0.130 1.00 94.00 79 VAL A C 1
ATOM 628 O O . VAL A 1 79 ? -1.488 -3.178 -0.117 1.00 94.00 79 VAL A O 1
ATOM 631 N N . ASP A 1 80 ? -0.165 -4.784 0.727 1.00 94.12 80 ASP A N 1
ATOM 632 C CA . ASP A 1 80 ? -1.224 -5.558 1.387 1.00 94.12 80 ASP A CA 1
ATOM 633 C C . ASP A 1 80 ? -1.372 -5.070 2.835 1.00 94.12 80 ASP A C 1
ATOM 635 O O . ASP A 1 80 ? -0.494 -5.266 3.677 1.00 94.12 80 ASP A O 1
ATOM 639 N N . LEU A 1 81 ? -2.501 -4.424 3.128 1.00 93.75 81 LEU A N 1
ATOM 640 C CA . LEU A 1 81 ? -2.772 -3.773 4.413 1.00 93.75 81 LEU A CA 1
ATOM 641 C C . LEU A 1 81 ? -3.093 -4.759 5.544 1.00 93.75 81 LEU A C 1
ATOM 643 O O . LEU A 1 81 ? -3.219 -4.340 6.699 1.00 93.75 81 LEU A O 1
ATOM 647 N N . LYS A 1 82 ? -3.276 -6.049 5.235 1.00 92.25 82 LYS A N 1
ATOM 648 C CA . LYS A 1 82 ? -3.525 -7.104 6.224 1.00 92.25 82 LYS A CA 1
ATOM 649 C C . LYS A 1 82 ? -2.264 -7.874 6.559 1.00 92.25 82 LYS A C 1
ATOM 651 O O . LYS A 1 82 ? -2.000 -8.110 7.734 1.00 9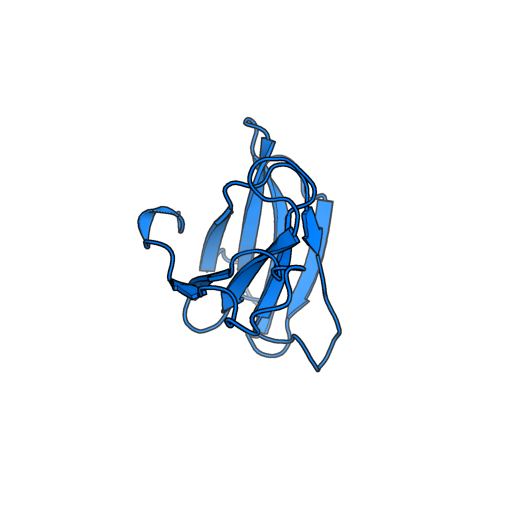2.25 82 LYS A O 1
ATOM 656 N N . THR A 1 83 ? -1.524 -8.297 5.537 1.00 91.50 83 THR A N 1
ATOM 657 C CA . THR A 1 83 ? -0.301 -9.090 5.724 1.00 91.50 83 THR A CA 1
ATOM 658 C C . THR A 1 83 ? 0.930 -8.225 5.943 1.00 91.50 83 THR A C 1
ATOM 660 O O . THR A 1 83 ? 1.969 -8.764 6.318 1.00 91.50 83 THR A O 1
ATOM 663 N N . THR A 1 84 ? 0.793 -6.912 5.725 1.00 89.88 84 THR A N 1
ATOM 664 C CA . THR A 1 84 ? 1.850 -5.902 5.852 1.00 89.88 84 THR A CA 1
ATOM 665 C C . THR A 1 84 ? 3.003 -6.185 4.895 1.00 89.88 84 THR A C 1
ATOM 667 O O . THR A 1 84 ? 4.178 -5.970 5.187 1.00 89.88 84 THR A O 1
ATOM 670 N N . GLU A 1 85 ? 2.652 -6.704 3.718 1.00 90.25 85 GLU A N 1
ATOM 671 C CA . GLU A 1 85 ? 3.585 -7.057 2.660 1.00 90.25 85 GLU A CA 1
ATOM 672 C C . GLU A 1 85 ? 3.568 -6.010 1.549 1.00 90.25 85 GLU A C 1
ATOM 674 O O . GLU A 1 85 ? 2.543 -5.411 1.234 1.00 90.25 85 GLU A O 1
ATOM 679 N N . LEU A 1 86 ? 4.735 -5.799 0.947 1.00 91.75 86 LEU A N 1
ATOM 680 C CA . LEU A 1 86 ? 4.952 -4.894 -0.167 1.00 91.75 86 LEU A CA 1
ATOM 681 C C . LEU A 1 86 ? 5.447 -5.739 -1.330 1.00 91.75 86 LEU A C 1
ATOM 683 O O . LEU A 1 86 ? 6.407 -6.504 -1.199 1.00 91.75 86 LEU A O 1
ATOM 687 N N . PHE A 1 87 ? 4.786 -5.593 -2.461 1.00 93.25 87 PHE A N 1
ATOM 688 C CA . PHE A 1 87 ? 5.130 -6.259 -3.700 1.00 93.25 87 PHE A CA 1
ATOM 689 C C . PHE A 1 87 ? 5.503 -5.222 -4.743 1.00 93.25 87 PHE A C 1
ATOM 691 O O . PHE A 1 87 ? 4.972 -4.115 -4.753 1.00 93.25 87 PHE A O 1
ATOM 698 N N . GLU A 1 88 ? 6.393 -5.612 -5.638 1.00 93.38 88 GLU A N 1
ATOM 699 C CA . GLU A 1 88 ? 6.792 -4.842 -6.802 1.00 93.38 88 GLU A CA 1
ATOM 700 C C . GLU A 1 88 ? 6.608 -5.710 -8.046 1.00 93.38 88 GLU A C 1
ATOM 702 O O . GLU A 1 88 ? 6.936 -6.903 -8.051 1.00 93.38 88 GLU A O 1
ATOM 707 N N . GLN A 1 89 ? 6.083 -5.109 -9.104 1.00 93.56 89 GLN A N 1
ATOM 708 C CA . GLN A 1 89 ? 5.969 -5.712 -10.417 1.00 93.56 89 GLN A CA 1
ATOM 709 C C . GLN A 1 89 ? 6.585 -4.781 -11.460 1.00 93.56 89 GLN A C 1
ATOM 711 O O . GLN A 1 89 ? 6.218 -3.609 -11.534 1.00 93.56 89 GLN A O 1
ATOM 716 N N . ASP A 1 90 ? 7.479 -5.327 -12.285 1.00 90.69 90 ASP A N 1
ATOM 717 C CA . ASP A 1 90 ? 8.085 -4.600 -13.405 1.00 90.69 90 ASP A CA 1
ATOM 718 C C . ASP A 1 90 ? 7.000 -4.065 -14.370 1.00 90.69 90 ASP A C 1
ATOM 720 O O . ASP A 1 90 ? 5.914 -4.659 -14.474 1.00 90.69 90 ASP A O 1
ATOM 724 N N . PRO A 1 91 ? 7.273 -2.969 -15.104 1.00 87.44 91 PRO A N 1
ATOM 725 C CA . PRO A 1 91 ? 6.341 -2.451 -16.095 1.00 87.44 91 PRO A CA 1
ATOM 726 C C . PRO A 1 91 ? 6.013 -3.507 -17.163 1.00 87.44 91 PRO A C 1
ATOM 728 O O . PRO A 1 91 ? 6.853 -4.360 -17.479 1.00 87.44 91 PRO A O 1
ATOM 731 N N . PRO A 1 92 ? 4.810 -3.461 -17.764 1.00 81.38 92 PRO A N 1
ATOM 732 C CA . PRO A 1 92 ? 4.483 -4.314 -18.900 1.00 81.38 92 PRO A CA 1
ATOM 733 C C . PRO A 1 92 ? 5.497 -4.125 -20.038 1.00 81.38 92 PRO A C 1
ATOM 735 O O . PRO A 1 92 ? 5.7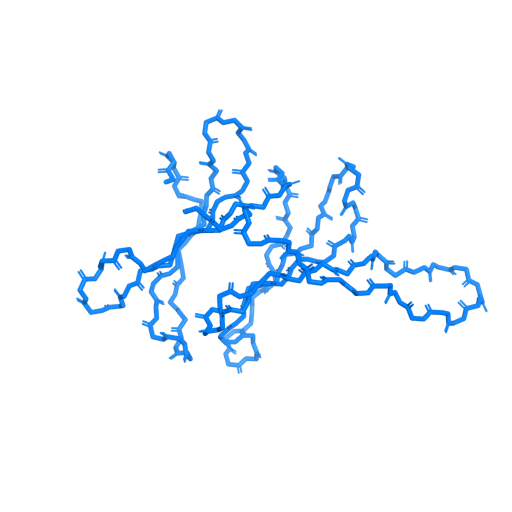78 -3.002 -20.455 1.00 81.38 92 PRO A O 1
ATOM 738 N N . THR A 1 93 ? 6.041 -5.220 -20.566 1.00 77.06 93 THR A N 1
ATOM 739 C CA . THR A 1 93 ? 6.930 -5.180 -21.735 1.00 77.06 93 THR A CA 1
ATOM 740 C C . THR A 1 93 ? 6.112 -5.074 -23.019 1.00 77.06 93 THR A C 1
ATOM 742 O O . THR A 1 93 ? 5.211 -5.877 -23.245 1.00 77.06 93 THR A O 1
ATOM 745 N N . VAL A 1 94 ? 6.446 -4.106 -23.877 1.00 67.50 94 VAL A N 1
ATOM 746 C CA . VAL A 1 94 ? 5.735 -3.841 -25.146 1.00 67.50 94 VAL A CA 1
ATOM 747 C C . VAL A 1 94 ? 6.210 -4.759 -26.291 1.00 67.50 94 VAL A C 1
ATOM 749 O O . VAL A 1 94 ? 5.547 -4.864 -27.317 1.00 67.50 94 VAL A O 1
ATOM 752 N N . SER A 1 95 ? 7.349 -5.449 -26.150 1.00 63.72 95 SER A N 1
ATOM 753 C CA . SER A 1 95 ? 7.914 -6.278 -27.225 1.00 63.72 95 SER A CA 1
ATOM 754 C C . SER A 1 95 ? 7.271 -7.670 -27.299 1.00 63.72 95 SER A C 1
ATOM 756 O O . SER A 1 95 ? 7.022 -8.304 -26.279 1.00 63.72 95 SER A O 1
ATOM 758 N N . GLY A 1 96 ? 7.020 -8.139 -28.530 1.00 59.22 96 GLY A N 1
ATOM 759 C CA . GLY A 1 96 ? 6.123 -9.244 -28.927 1.00 59.22 96 GLY A CA 1
ATOM 760 C C . GLY A 1 96 ? 6.371 -10.659 -28.384 1.00 59.22 96 GLY A C 1
ATOM 761 O O . GLY A 1 96 ? 5.766 -11.603 -28.879 1.00 59.22 96 GLY A O 1
ATOM 762 N N . ASN A 1 97 ? 7.199 -10.826 -27.356 1.00 64.06 97 ASN A N 1
ATOM 763 C CA . ASN A 1 97 ? 7.219 -12.041 -26.554 1.00 64.06 97 ASN A CA 1
ATOM 764 C C . ASN A 1 97 ? 6.382 -11.787 -25.298 1.00 64.06 97 ASN A C 1
ATOM 766 O O . ASN A 1 97 ? 6.781 -10.996 -24.448 1.00 64.06 97 ASN A O 1
ATOM 770 N N . HIS A 1 98 ? 5.242 -12.474 -25.173 1.00 64.19 98 HIS A N 1
ATOM 771 C CA . HIS A 1 98 ? 4.317 -12.427 -24.031 1.00 64.19 98 HIS A CA 1
ATOM 772 C C . HIS A 1 98 ? 4.937 -12.983 -22.734 1.00 64.19 98 HIS A C 1
ATOM 774 O O . HIS A 1 98 ? 4.412 -13.909 -22.113 1.00 64.19 98 HIS A O 1
ATOM 780 N N . ARG A 1 99 ? 6.085 -12.457 -22.306 1.00 73.06 99 ARG A N 1
ATOM 781 C CA . ARG A 1 99 ? 6.656 -12.795 -21.013 1.00 73.06 99 ARG A CA 1
ATOM 782 C C . ARG A 1 99 ? 5.898 -11.997 -19.951 1.00 73.06 99 ARG A C 1
ATOM 784 O O . ARG A 1 99 ? 5.846 -10.773 -20.047 1.00 73.06 99 ARG A O 1
ATOM 791 N N . PRO A 1 100 ? 5.320 -12.655 -18.935 1.00 77.81 100 PRO A N 1
ATOM 792 C CA . PRO A 1 100 ? 4.678 -11.933 -17.853 1.00 77.81 100 PRO A CA 1
ATOM 793 C C . PRO A 1 100 ? 5.711 -11.059 -17.118 1.00 77.81 100 PRO A C 1
ATOM 795 O O . PRO A 1 100 ? 6.866 -11.482 -16.964 1.00 77.81 100 PRO A O 1
ATOM 798 N N . PRO A 1 101 ? 5.316 -9.861 -16.653 1.00 82.81 101 PRO A N 1
ATOM 799 C CA . PRO A 1 101 ? 6.199 -8.994 -15.885 1.00 82.81 101 PRO A CA 1
ATOM 800 C C . PRO A 1 101 ? 6.646 -9.699 -14.602 1.00 82.81 101 PRO A C 1
ATOM 802 O O . PRO A 1 101 ? 5.888 -10.462 -13.991 1.00 82.81 101 PRO A O 1
ATOM 805 N N . ARG A 1 102 ? 7.896 -9.466 -14.189 1.00 86.25 102 ARG A N 1
ATOM 806 C CA . ARG A 1 102 ? 8.426 -10.099 -12.977 1.00 86.25 102 ARG A CA 1
ATOM 807 C C . ARG 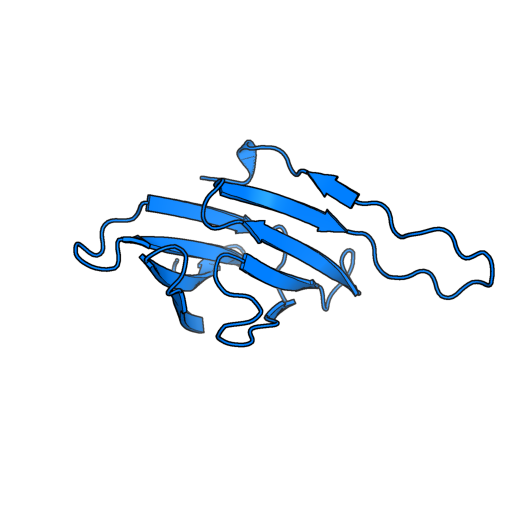A 1 102 ? 7.762 -9.479 -11.760 1.00 86.25 102 ARG A C 1
ATOM 809 O O . ARG A 1 102 ? 7.602 -8.266 -11.691 1.00 86.25 102 ARG A O 1
ATOM 816 N N . ARG A 1 103 ? 7.419 -10.327 -10.793 1.00 90.06 103 ARG A N 1
ATOM 817 C CA . ARG A 1 103 ? 6.851 -9.939 -9.500 1.00 90.06 103 ARG A CA 1
ATOM 818 C C . ARG A 1 103 ? 7.825 -10.328 -8.405 1.00 90.06 103 ARG A C 1
ATOM 820 O O . ARG A 1 103 ? 8.362 -11.435 -8.431 1.00 90.06 103 ARG A O 1
ATOM 827 N N . ARG A 1 104 ? 8.047 -9.437 -7.447 1.00 91.69 104 ARG A N 1
ATOM 828 C CA . ARG A 1 104 ? 8.924 -9.669 -6.299 1.00 91.69 104 ARG A CA 1
ATOM 829 C C . ARG A 1 104 ? 8.293 -9.112 -5.034 1.00 91.69 104 ARG A C 1
ATOM 831 O O . ARG A 1 104 ? 7.686 -8.048 -5.051 1.00 91.69 104 ARG A O 1
ATOM 838 N N . ARG A 1 105 ? 8.435 -9.844 -3.931 1.00 89.12 105 ARG A N 1
ATOM 839 C CA . ARG A 1 105 ? 8.136 -9.323 -2.597 1.00 89.12 105 ARG A CA 1
ATOM 840 C C . ARG A 1 105 ? 9.329 -8.497 -2.136 1.00 89.12 105 ARG A C 1
ATOM 842 O O . ARG A 1 105 ? 10.462 -8.972 -2.197 1.00 89.12 105 ARG A O 1
ATOM 849 N N . LEU A 1 106 ? 9.069 -7.285 -1.670 1.00 85.00 106 LEU A N 1
ATOM 850 C CA . LEU A 1 106 ? 10.102 -6.386 -1.190 1.00 85.00 106 LEU A CA 1
ATOM 851 C C . LEU A 1 106 ? 10.501 -6.695 0.267 1.00 85.00 106 LEU A C 1
ATOM 853 O O . LEU A 1 106 ? 9.657 -7.129 1.061 1.00 85.00 106 LEU A O 1
ATOM 857 N N . PRO A 1 107 ? 11.792 -6.523 0.627 1.00 77.31 107 PRO A N 1
ATOM 858 C CA . PRO A 1 107 ? 12.289 -6.787 1.972 1.00 77.31 107 PRO A CA 1
ATOM 859 C C . PRO A 1 107 ? 11.562 -6.006 3.058 1.00 77.31 107 PRO A C 1
ATOM 861 O O . PRO A 1 107 ? 11.170 -4.853 2.869 1.00 77.31 107 PRO A O 1
ATOM 864 N N . ARG A 1 108 ? 11.499 -6.603 4.256 1.00 62.31 108 ARG A N 1
ATOM 865 C CA . ARG A 1 108 ? 10.818 -5.976 5.389 1.00 62.31 108 ARG A CA 1
ATOM 866 C C . ARG A 1 108 ? 11.440 -4.682 5.905 1.00 62.31 108 ARG A C 1
ATOM 868 O O . ARG A 1 108 ? 10.753 -3.906 6.546 1.00 62.31 108 ARG A O 1
ATOM 875 N N . ALA A 1 109 ? 12.698 -4.416 5.571 1.00 63.94 109 ALA A N 1
ATOM 876 C CA . ALA A 1 109 ? 13.370 -3.171 5.933 1.00 63.94 109 ALA A CA 1
ATOM 877 C C . ALA A 1 109 ? 12.738 -1.912 5.295 1.00 63.94 109 ALA A C 1
ATOM 879 O O . ALA A 1 109 ? 13.055 -0.803 5.714 1.00 63.94 109 ALA A O 1
ATOM 880 N N . MET A 1 110 ? 11.850 -2.063 4.301 1.00 62.88 110 MET A N 1
ATOM 881 C CA . 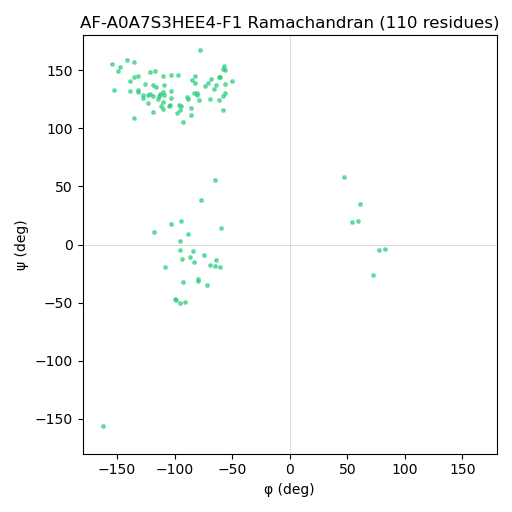MET A 1 110 ? 11.044 -0.956 3.759 1.00 62.88 110 MET A CA 1
ATOM 882 C C . MET A 1 110 ? 9.759 -0.669 4.566 1.00 62.88 110 MET A C 1
ATOM 884 O O . MET A 1 110 ? 9.076 0.323 4.301 1.00 62.88 110 MET A O 1
ATOM 888 N N . PHE A 1 111 ? 9.445 -1.493 5.573 1.00 56.00 111 PHE A N 1
ATOM 889 C CA . PHE A 1 111 ? 8.452 -1.212 6.613 1.00 56.00 111 PHE A CA 1
ATOM 890 C C . PHE A 1 111 ? 9.200 -0.618 7.811 1.00 56.00 111 PHE A C 1
ATOM 892 O O . PHE A 1 111 ? 10.097 -1.265 8.349 1.00 56.00 111 PHE A O 1
ATOM 899 N N . VAL A 1 112 ? 8.878 0.613 8.206 1.00 53.66 112 VAL A N 1
ATOM 900 C CA . VAL A 1 112 ? 9.464 1.251 9.400 1.00 53.66 112 VAL A CA 1
ATOM 901 C C . VAL A 1 112 ? 8.350 1.775 10.265 1.00 53.66 112 VAL A C 1
ATOM 903 O O . VAL A 1 112 ? 7.729 2.754 9.806 1.00 53.66 112 VAL A O 1
#

Solvent-accessible surface area (backbone atoms only — not comparable to full-atom values): 6313 Å² total; per-residue (Å²): 115,79,50,74,78,48,74,50,77,35,75,72,51,50,23,36,36,40,33,23,30,39,96,84,48,31,33,32,38,39,36,18,38,62,86,80,64,46,79,74,48,30,41,52,45,102,37,73,49,64,48,76,60,80,45,91,86,76,36,54,35,48,45,37,35,32,27,70,41,88,95,34,55,54,22,37,37,37,38,34,64,77,81,73,43,42,35,39,29,51,37,83,72,88,60,95,64,91,65,78,57,57,73,46,76,55,68,69,86,41,51,100

Nearest PDB structures (foldseek):
  5ic7-assembly1_A  TM=5.641E-01  e=1.397E-01  Thermochaetoides thermophila DSM 1495
  6oi4-assembly2_B  TM=5.214E-01  e=4.847E-01  Homo sapiens
  6oi4-assembly1_A  TM=4.828E-01  e=1.216E+00  Homo sapiens
  4i3b-assembly6_F  TM=3.195E-01  e=1.216E+00  Anguilla japonica
  2zf4-assembly1_B  TM=2.343E-01  e=8.998E+00  Chromobacterium violaceum

Organism: NCBI:txid89044

Foldseek 3Di:
DVDFPDWDQFPVLCWIWTWDADPVQWIKIWTANNPPRHTDWMFTDPANDWDWDDDPPPQRQKIWTQHVDPPRHQKIWIQRSNVRWIKIWHHDDPDPDPDGTDMDIDDPVRID

Secondary structure (DSSP, 8-state):
--EEEEEEEETTTTEEEEEEE-TTS-EEEEEEETTT--EEEEEE-S-SSEEEE--TTTSTTEEEEEE-STT-TT-EEEEETTTTEEEEEPPPP-SSS-PPPPEEEPPGGGB-